Protein AF-A0A5U3NMP3-F1 (afdb_monomer_lite)

Sequence (107 aa):
MTKKSEKENDRIQISAFWLSERQSPYAYNFLKKNALTHRGEQISLIRSAITTGLVLNNLFPELSSFINGLNERLTAADLNRFFNDEFNKDKLNNENLKEQISFMLDS

Secondary struc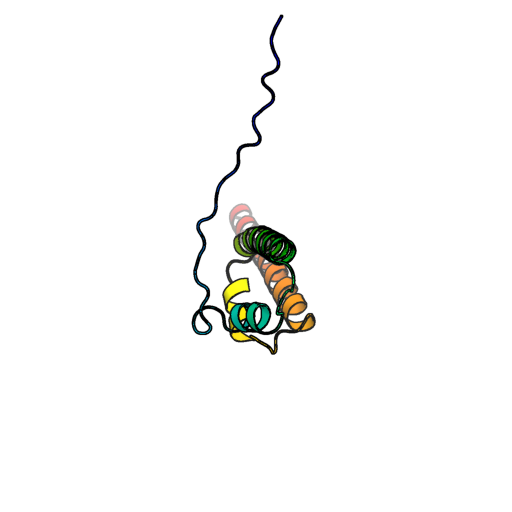ture (DSSP, 8-state):
-----------PPPPPPP--TTT-HHHHHHHHHS--S-HHHHHHHHHHHHHHHHHHHHH-TTHHHHHHHHGGG--HHHHHHHHHHHHHHHHHHHHHHHHHHHHHH--

Foldseek 3Di:
DDPDPPPPPDDDDDPDDDDDCVNAVQVVCVCVVCVVVDPVVVVVVVVVCVVVVVVCCVVPVCVRVQCRVCRPNDDPVSVVVVVVVSVVVVVVVVVVVVVVVVVVVVD

Structure (mmCIF, N/CA/C/O backbone):
data_AF-A0A5U3NMP3-F1
#
_entry.id   AF-A0A5U3NMP3-F1
#
loop_
_atom_site.group_PDB
_atom_site.id
_atom_site.type_symbol
_atom_site.label_atom_id
_atom_site.label_alt_id
_atom_site.label_comp_id
_atom_site.label_asym_id
_atom_site.label_entity_id
_atom_site.label_seq_id
_atom_site.pdbx_PDB_ins_code
_atom_site.Cartn_x
_atom_site.Cartn_y
_atom_site.Cartn_z
_atom_site.occupancy
_atom_site.B_iso_or_equiv
_atom_site.auth_seq_id
_atom_site.auth_comp_id
_atom_site.auth_asym_id
_atom_site.auth_atom_id
_atom_site.pdbx_PDB_model_num
ATOM 1 N N . MET A 1 1 ? -8.903 39.976 27.230 1.00 39.66 1 MET A N 1
ATOM 2 C CA . MET A 1 1 ? -7.917 39.530 26.221 1.00 39.66 1 MET A CA 1
ATOM 3 C C . MET A 1 1 ? -7.858 38.012 26.238 1.00 39.66 1 MET A C 1
ATOM 5 O O . MET A 1 1 ? -7.205 37.434 27.096 1.00 39.66 1 MET A O 1
ATOM 9 N N . THR A 1 2 ? -8.600 37.354 25.354 1.00 44.12 2 THR A N 1
ATOM 10 C CA . THR A 1 2 ? -8.549 35.900 25.171 1.00 44.12 2 THR A CA 1
ATOM 11 C C . THR A 1 2 ? -7.299 35.562 24.363 1.00 44.12 2 THR A C 1
ATOM 13 O O . THR A 1 2 ? -7.220 35.864 23.174 1.00 44.12 2 THR A O 1
ATOM 16 N N . LYS A 1 3 ? -6.288 34.979 25.017 1.00 51.06 3 LYS A N 1
ATOM 17 C CA . LYS A 1 3 ? -5.150 34.365 24.325 1.00 51.06 3 LYS A CA 1
ATOM 18 C C . LYS A 1 3 ? -5.704 33.240 23.444 1.00 51.06 3 LYS A C 1
ATOM 20 O O . LYS A 1 3 ? -6.223 32.262 23.972 1.00 51.06 3 LYS A O 1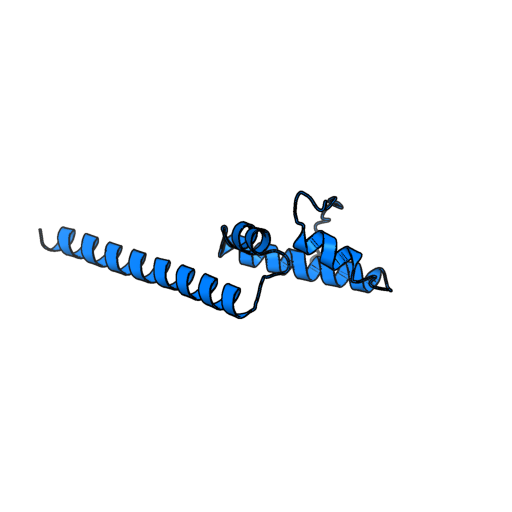
ATOM 25 N N . LYS A 1 4 ? -5.617 33.391 22.117 1.00 51.34 4 LYS A N 1
ATOM 26 C CA . LYS A 1 4 ? -5.697 32.263 21.179 1.00 51.34 4 LYS A CA 1
ATOM 27 C C . LYS A 1 4 ? -4.631 31.266 21.633 1.00 51.34 4 LYS A C 1
ATOM 29 O O . LYS A 1 4 ? -3.449 31.584 21.546 1.00 51.34 4 LYS A O 1
ATOM 34 N N . SER A 1 5 ? -5.027 30.112 22.163 1.00 57.28 5 SER A N 1
ATOM 35 C CA . SER A 1 5 ? -4.109 28.984 22.226 1.00 57.28 5 SER A CA 1
ATOM 36 C C . SER A 1 5 ? -3.826 28.601 20.779 1.00 57.28 5 SER A C 1
ATOM 38 O O . SER A 1 5 ? -4.721 28.183 20.041 1.00 57.28 5 SER A O 1
ATOM 40 N N . GLU A 1 6 ? -2.599 28.840 20.327 1.00 59.75 6 GLU A N 1
ATOM 41 C CA . GLU A 1 6 ? -2.092 28.136 19.160 1.00 59.75 6 GLU A CA 1
ATOM 42 C C . GLU A 1 6 ? -2.272 26.654 19.481 1.00 59.75 6 GLU A C 1
ATOM 44 O O . GLU A 1 6 ? -1.728 26.168 20.472 1.00 59.75 6 GLU A O 1
ATOM 49 N N . LYS A 1 7 ? -3.147 25.966 18.738 1.00 63.22 7 LYS A N 1
ATOM 50 C CA . LYS A 1 7 ? -3.260 24.514 18.844 1.00 63.22 7 LYS A CA 1
ATOM 51 C C . LYS A 1 7 ? -1.856 23.984 18.584 1.00 63.22 7 LYS A C 1
ATOM 53 O O . LYS A 1 7 ? -1.370 24.112 17.460 1.00 63.22 7 LYS A O 1
ATOM 58 N N . GLU A 1 8 ? -1.199 23.469 19.622 1.00 65.69 8 GLU A N 1
ATOM 59 C CA . GLU A 1 8 ? 0.041 22.722 19.463 1.00 65.69 8 GLU A CA 1
ATOM 60 C C . GLU A 1 8 ? -0.162 21.730 18.320 1.00 65.69 8 GLU A C 1
ATOM 62 O O . GLU A 1 8 ? -1.234 21.133 18.185 1.00 65.69 8 GLU A O 1
ATOM 67 N N . ASN A 1 9 ? 0.842 21.614 17.452 1.00 72.19 9 ASN A N 1
ATOM 68 C CA . ASN A 1 9 ? 0.844 20.590 16.419 1.00 72.19 9 ASN A CA 1
ATOM 69 C C . ASN A 1 9 ? 0.868 19.234 17.129 1.00 72.19 9 ASN A C 1
ATOM 71 O O . ASN A 1 9 ? 1.946 18.731 17.451 1.00 72.19 9 ASN A O 1
ATOM 75 N N . ASP A 1 10 ? -0.315 18.688 17.393 1.00 86.44 10 ASP A N 1
ATOM 76 C CA . ASP A 1 10 ? -0.485 17.365 17.965 1.00 86.44 10 ASP A CA 1
ATOM 77 C C . ASP A 1 10 ? 0.114 16.348 16.992 1.00 86.44 10 ASP A C 1
ATOM 79 O O . ASP A 1 10 ? -0.163 16.353 15.787 1.00 86.44 10 ASP A O 1
ATOM 83 N N . ARG A 1 11 ? 1.041 15.540 17.498 1.00 81.69 11 ARG A N 1
ATOM 84 C CA . ARG A 1 11 ? 1.849 14.622 16.698 1.00 81.69 11 ARG A CA 1
ATOM 85 C C . ARG A 1 11 ? 1.775 13.248 17.324 1.00 81.69 11 ARG A C 1
ATOM 87 O O . ARG A 1 11 ? 2.215 13.043 18.449 1.00 81.69 11 ARG A O 1
ATOM 94 N N . ILE A 1 12 ? 1.324 12.286 16.529 1.00 82.75 12 ILE A N 1
ATOM 95 C CA . ILE A 1 12 ? 1.375 10.873 16.886 1.00 82.75 12 ILE A CA 1
ATOM 96 C C . ILE A 1 12 ? 2.706 10.304 16.392 1.00 82.75 12 ILE A C 1
ATOM 98 O O . ILE A 1 12 ? 3.027 10.373 15.203 1.00 82.75 12 ILE A O 1
ATOM 102 N N . GLN A 1 13 ? 3.490 9.735 17.307 1.00 82.31 13 GLN A N 1
ATOM 103 C CA . GLN A 1 13 ? 4.677 8.966 16.953 1.00 82.31 13 GLN A CA 1
ATOM 104 C C . GLN A 1 13 ? 4.264 7.540 16.585 1.00 82.31 13 GLN A C 1
ATOM 106 O O . GLN A 1 13 ? 3.682 6.823 17.393 1.00 82.31 13 GLN A O 1
ATOM 111 N N . ILE A 1 14 ? 4.609 7.112 15.374 1.00 76.75 14 ILE A N 1
ATOM 112 C CA . ILE A 1 14 ? 4.490 5.711 14.968 1.00 76.75 14 ILE A CA 1
ATOM 113 C C . ILE A 1 14 ? 5.817 5.030 15.312 1.00 76.75 14 ILE A C 1
ATOM 115 O O . ILE A 1 14 ? 6.869 5.423 14.801 1.00 76.75 14 ILE A O 1
ATOM 119 N N . SER A 1 15 ? 5.778 4.046 16.211 1.00 63.66 15 SER A N 1
ATOM 120 C CA . SER A 1 15 ? 6.946 3.237 16.574 1.00 63.66 15 SER A CA 1
ATOM 121 C C . SER A 1 15 ? 7.537 2.561 15.337 1.00 63.66 15 SER A C 1
ATOM 123 O O . SER A 1 15 ? 6.802 2.105 14.461 1.00 63.66 15 SER A O 1
ATOM 125 N N . ALA A 1 16 ? 8.868 2.483 15.263 1.00 65.81 16 ALA A N 1
ATOM 126 C CA . ALA A 1 16 ? 9.547 1.811 14.163 1.00 65.81 16 ALA A CA 1
ATOM 127 C C . ALA A 1 16 ? 9.098 0.342 14.099 1.00 65.81 16 ALA A C 1
ATOM 129 O O . ALA A 1 16 ? 9.314 -0.415 15.045 1.00 65.81 16 ALA A O 1
ATOM 130 N N . PHE A 1 17 ? 8.459 -0.050 12.998 1.00 70.94 17 PHE A N 1
ATOM 131 C CA . PHE A 1 17 ? 8.142 -1.446 12.725 1.00 70.94 17 PHE A CA 1
ATOM 132 C C . PHE A 1 17 ? 9.246 -2.067 11.871 1.00 70.94 17 PHE A C 1
ATOM 134 O O . PHE A 1 17 ? 9.845 -1.413 11.016 1.00 70.94 17 PHE A O 1
ATOM 141 N N . TRP A 1 18 ? 9.515 -3.347 12.113 1.00 76.12 18 TRP A N 1
ATOM 142 C CA . TRP A 1 18 ? 10.401 -4.135 11.269 1.00 76.12 18 TRP A CA 1
ATOM 143 C C . TRP A 1 18 ? 9.625 -4.622 10.056 1.00 76.12 18 TRP A C 1
ATOM 145 O O . TRP A 1 18 ? 8.517 -5.139 10.193 1.00 76.12 18 TRP A O 1
ATOM 155 N N . LEU A 1 19 ? 10.219 -4.477 8.877 1.00 79.12 19 LEU A N 1
ATOM 156 C CA . LEU A 1 19 ? 9.671 -5.018 7.646 1.00 79.12 19 LEU A CA 1
ATOM 157 C C . LEU A 1 19 ? 10.578 -6.149 7.169 1.00 79.12 19 LEU A C 1
ATOM 159 O O . LEU A 1 19 ? 11.766 -5.943 6.918 1.00 79.12 19 LEU A O 1
ATOM 163 N N . SER A 1 20 ? 10.022 -7.354 7.091 1.00 84.81 20 SER A N 1
ATOM 164 C CA . SER A 1 20 ? 10.735 -8.533 6.604 1.00 84.81 20 SER A CA 1
ATOM 165 C C . SER A 1 20 ? 10.295 -8.896 5.190 1.00 84.81 20 SER A C 1
ATOM 167 O O . SER A 1 20 ? 9.145 -8.675 4.807 1.00 84.81 20 SER A O 1
ATOM 169 N N . GLU A 1 21 ? 11.197 -9.526 4.438 1.00 84.62 21 GLU A N 1
ATOM 170 C CA . GLU A 1 21 ? 10.907 -10.052 3.100 1.00 84.62 21 GLU A CA 1
ATOM 171 C C . GLU A 1 21 ? 9.720 -11.023 3.104 1.00 84.62 21 GLU A C 1
ATOM 173 O O . GLU A 1 21 ? 8.915 -11.010 2.184 1.00 84.62 21 GLU A 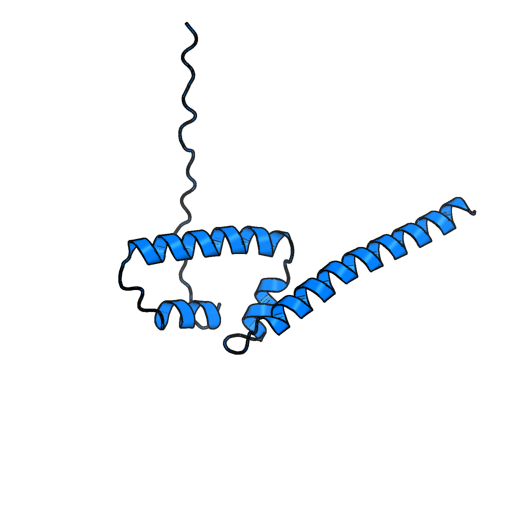O 1
ATOM 178 N N . ARG A 1 22 ? 9.551 -11.819 4.170 1.00 84.94 22 ARG A N 1
ATOM 179 C CA . ARG A 1 22 ? 8.417 -12.749 4.303 1.00 84.94 22 ARG A CA 1
ATOM 180 C C . ARG A 1 22 ? 7.066 -12.046 4.446 1.00 84.94 22 ARG A C 1
ATOM 182 O O . ARG A 1 22 ? 6.063 -12.603 4.022 1.00 84.94 22 ARG A O 1
ATOM 189 N N . GLN A 1 23 ? 7.029 -10.872 5.078 1.00 82.00 23 GLN A N 1
ATOM 190 C CA . GLN A 1 23 ? 5.787 -10.131 5.329 1.00 82.00 23 GLN A CA 1
ATOM 191 C C . GLN A 1 23 ? 5.401 -9.231 4.158 1.00 82.00 23 GLN A C 1
ATOM 193 O O . GLN A 1 23 ? 4.225 -9.119 3.834 1.00 82.00 23 GLN A O 1
ATOM 198 N N . SER A 1 24 ? 6.380 -8.569 3.540 1.00 80.75 24 SER A N 1
ATOM 199 C CA . SER A 1 24 ? 6.148 -7.751 2.353 1.00 80.75 24 SER A CA 1
ATOM 200 C C . SER A 1 24 ? 7.382 -7.790 1.453 1.00 80.75 24 SER A C 1
ATOM 202 O O . SER A 1 24 ? 8.276 -6.945 1.588 1.00 80.75 24 SER A O 1
ATOM 204 N N . PRO A 1 25 ? 7.449 -8.768 0.530 1.00 83.19 25 PRO A N 1
ATOM 205 C CA . PRO A 1 25 ? 8.582 -8.918 -0.378 1.00 83.19 25 PRO A CA 1
ATOM 206 C C . PRO A 1 25 ? 8.826 -7.646 -1.200 1.00 83.19 25 PRO A C 1
ATOM 208 O O . PRO A 1 25 ? 9.964 -7.195 -1.324 1.00 83.19 25 PRO A O 1
ATOM 211 N N . TYR A 1 26 ? 7.745 -7.019 -1.678 1.00 82.81 26 TYR A N 1
ATOM 212 C CA . TYR A 1 26 ? 7.809 -5.801 -2.483 1.00 82.81 26 TYR A CA 1
ATOM 213 C C . TYR A 1 26 ? 8.447 -4.646 -1.708 1.00 82.81 26 TYR A C 1
ATOM 215 O O . TYR A 1 26 ? 9.450 -4.081 -2.144 1.00 82.81 26 TYR A O 1
ATOM 223 N N . ALA A 1 27 ? 7.900 -4.309 -0.535 1.00 83.50 27 ALA A N 1
ATOM 224 C CA . ALA A 1 27 ? 8.394 -3.188 0.258 1.00 83.50 27 ALA A CA 1
ATOM 225 C C . ALA A 1 27 ? 9.823 -3.438 0.763 1.00 83.50 27 ALA A C 1
ATOM 227 O O . ALA A 1 27 ? 10.638 -2.514 0.776 1.00 83.50 27 ALA A O 1
ATOM 228 N N . TYR A 1 28 ? 10.152 -4.687 1.118 1.00 85.31 28 TYR A N 1
ATOM 229 C CA . TYR A 1 28 ? 11.495 -5.066 1.551 1.00 85.31 28 TYR A CA 1
ATOM 230 C C . TYR A 1 28 ? 12.507 -4.843 0.427 1.00 85.31 28 TYR A C 1
ATOM 232 O O . TYR A 1 28 ? 13.504 -4.143 0.615 1.00 85.31 28 TYR A O 1
ATOM 240 N N . ASN A 1 29 ? 12.225 -5.378 -0.764 1.00 82.56 29 ASN A N 1
ATOM 241 C CA . ASN A 1 29 ? 13.106 -5.243 -1.918 1.00 82.56 29 ASN A CA 1
ATOM 242 C C . ASN A 1 29 ? 13.210 -3.794 -2.384 1.00 82.56 29 ASN A C 1
ATOM 244 O O . ASN A 1 29 ? 14.307 -3.347 -2.710 1.00 82.56 29 ASN A O 1
ATOM 248 N N . PHE A 1 30 ? 12.111 -3.040 -2.368 1.00 82.75 30 PHE A N 1
ATOM 249 C CA . PHE A 1 30 ? 12.120 -1.624 -2.708 1.00 82.75 30 PHE A CA 1
ATOM 250 C C . PHE A 1 30 ? 13.043 -0.828 -1.776 1.00 82.75 30 PHE A C 1
ATOM 252 O O . PHE A 1 30 ? 13.911 -0.104 -2.258 1.00 82.75 30 PHE A O 1
ATOM 259 N N . LEU A 1 31 ? 12.908 -0.985 -0.456 1.00 81.19 31 LEU A N 1
ATOM 260 C CA . LEU A 1 31 ? 13.732 -0.258 0.519 1.00 81.19 31 LEU A CA 1
ATOM 261 C C . LEU A 1 31 ? 15.194 -0.725 0.531 1.00 81.19 31 LEU A C 1
ATOM 263 O O . LEU A 1 31 ? 16.084 0.064 0.825 1.00 81.19 31 LEU A O 1
ATOM 267 N N . LYS A 1 32 ? 15.455 -1.996 0.205 1.00 80.38 32 LYS A N 1
ATOM 268 C CA . LYS A 1 32 ? 16.813 -2.551 0.140 1.00 80.38 32 LYS A CA 1
ATOM 269 C C . LYS A 1 32 ? 17.554 -2.167 -1.146 1.00 80.38 32 LYS A C 1
ATOM 271 O O . LYS A 1 32 ? 18.750 -1.902 -1.088 1.00 80.38 32 LYS A O 1
ATOM 276 N N . LYS A 1 33 ? 16.868 -2.157 -2.300 1.00 76.88 33 LYS A N 1
ATOM 277 C CA . LYS A 1 33 ? 17.442 -1.802 -3.617 1.00 76.88 33 LYS A CA 1
ATOM 278 C C . LYS A 1 33 ? 17.631 -0.296 -3.756 1.00 76.88 33 LYS A C 1
ATOM 280 O O . LYS A 1 33 ? 18.658 0.150 -4.260 1.00 76.88 33 LYS A O 1
ATOM 285 N N . ASN A 1 34 ? 16.663 0.485 -3.282 1.00 67.69 34 ASN A N 1
ATOM 286 C CA . ASN A 1 34 ? 16.822 1.924 -3.177 1.00 67.69 34 ASN A CA 1
ATOM 287 C C . ASN A 1 34 ? 17.643 2.200 -1.920 1.00 67.69 34 ASN A C 1
ATOM 289 O O . ASN A 1 34 ? 17.088 2.465 -0.856 1.00 67.69 34 ASN A O 1
ATOM 293 N N . ALA A 1 35 ? 18.970 2.121 -2.042 1.00 60.09 35 ALA A N 1
ATOM 294 C CA . ALA A 1 35 ? 19.897 2.675 -1.064 1.00 60.09 35 ALA A CA 1
ATOM 295 C C . ALA A 1 3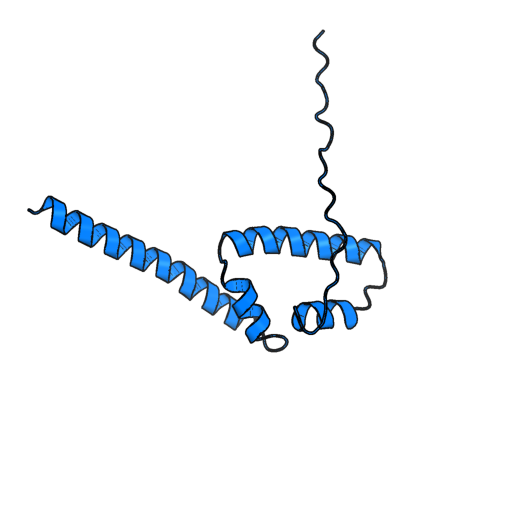5 ? 19.721 4.202 -1.054 1.00 60.09 35 ALA A C 1
ATOM 297 O O . ALA A 1 35 ? 20.535 4.945 -1.590 1.00 60.09 35 ALA A O 1
ATOM 298 N N . LEU A 1 36 ? 18.588 4.661 -0.525 1.00 63.00 36 LEU A N 1
ATOM 299 C CA . LEU A 1 36 ? 18.212 6.059 -0.423 1.00 63.00 36 LEU A CA 1
ATOM 300 C C . LEU A 1 36 ? 19.302 6.720 0.417 1.00 63.00 36 LEU A C 1
ATOM 302 O O . LEU A 1 36 ? 19.432 6.449 1.611 1.00 63.00 36 LEU A O 1
ATOM 306 N N . THR A 1 37 ? 20.143 7.510 -0.235 1.00 61.34 37 THR A N 1
ATOM 307 C CA . THR A 1 37 ? 21.437 7.970 0.284 1.00 61.34 37 THR A CA 1
ATOM 308 C C . THR A 1 37 ? 21.302 8.910 1.480 1.00 61.34 37 THR A C 1
ATOM 310 O O . THR A 1 37 ? 22.253 9.075 2.244 1.00 61.34 37 THR A O 1
ATOM 313 N N . HIS A 1 38 ? 20.113 9.482 1.703 1.00 73.56 38 HIS A N 1
ATOM 314 C CA . HIS A 1 38 ? 19.843 10.401 2.802 1.00 73.56 38 HIS A CA 1
ATOM 315 C C . HIS A 1 38 ? 18.699 9.918 3.705 1.00 73.56 38 HIS A C 1
ATOM 317 O O . HIS A 1 38 ? 17.549 9.766 3.292 1.00 73.56 38 HIS A O 1
ATOM 323 N N . ARG A 1 39 ? 19.002 9.753 5.001 1.00 73.56 39 ARG A N 1
ATOM 324 C CA . ARG A 1 39 ? 18.048 9.325 6.045 1.00 73.56 39 ARG A CA 1
ATOM 325 C C . ARG A 1 39 ? 16.778 10.188 6.100 1.00 73.56 39 ARG A C 1
ATOM 327 O O . ARG A 1 39 ? 15.704 9.674 6.398 1.00 73.56 39 ARG A O 1
ATOM 334 N N . GLY A 1 40 ? 16.884 11.490 5.823 1.00 78.00 40 GLY A N 1
ATOM 335 C CA . GLY A 1 40 ? 15.733 12.402 5.805 1.00 78.00 40 GLY A CA 1
ATOM 336 C C . GLY A 1 40 ? 14.738 12.095 4.682 1.00 78.00 40 GLY A C 1
ATOM 337 O O . GLY A 1 40 ? 13.530 12.087 4.914 1.00 78.00 40 GLY A O 1
ATOM 338 N N . GLU A 1 41 ? 15.239 11.771 3.490 1.00 79.88 41 GLU A N 1
ATOM 339 C CA . GLU A 1 41 ? 14.417 11.409 2.329 1.00 79.88 41 GLU A CA 1
ATOM 340 C C . GLU A 1 41 ? 13.717 10.069 2.549 1.00 79.88 41 GLU A C 1
ATOM 342 O O . GLU A 1 41 ? 12.522 9.954 2.283 1.00 79.88 41 GLU A O 1
ATOM 347 N N . GLN A 1 42 ? 14.416 9.095 3.146 1.00 77.31 42 GLN A N 1
ATOM 348 C CA . GLN A 1 42 ? 13.819 7.823 3.566 1.00 77.31 42 GLN A CA 1
ATOM 349 C C . GLN A 1 42 ? 12.628 8.030 4.502 1.00 77.31 42 GLN A C 1
ATOM 351 O O . GLN A 1 42 ? 11.559 7.463 4.289 1.00 77.31 42 GLN A O 1
ATOM 356 N N . ILE A 1 43 ? 12.796 8.865 5.532 1.00 80.81 43 ILE A N 1
ATOM 357 C CA . ILE A 1 43 ? 11.731 9.152 6.500 1.00 80.81 43 ILE A CA 1
ATOM 358 C C . ILE A 1 43 ? 10.545 9.838 5.815 1.00 80.81 43 ILE A C 1
ATOM 360 O O . ILE A 1 43 ? 9.396 9.508 6.113 1.00 80.81 43 ILE A O 1
ATOM 364 N N . SER A 1 44 ? 10.806 10.779 4.905 1.00 84.19 44 SER A N 1
ATOM 365 C CA . SER A 1 44 ? 9.756 11.466 4.148 1.00 84.19 44 SER A CA 1
ATOM 366 C C . SER A 1 44 ? 8.969 10.493 3.263 1.00 84.19 44 SER A C 1
ATOM 368 O O . SER A 1 44 ? 7.737 10.473 3.305 1.00 84.19 44 SER A O 1
ATOM 370 N N . LEU A 1 45 ? 9.675 9.622 2.535 1.00 84.31 45 LEU A N 1
ATOM 371 C CA . LEU A 1 45 ? 9.080 8.611 1.665 1.00 84.31 45 LEU A CA 1
ATOM 372 C C . LEU A 1 45 ? 8.230 7.610 2.451 1.00 84.31 45 LEU A C 1
ATOM 374 O O . LEU A 1 45 ? 7.078 7.377 2.098 1.00 84.31 45 LEU A O 1
ATOM 378 N N . ILE A 1 46 ? 8.768 7.061 3.545 1.00 84.75 46 ILE A N 1
ATOM 379 C CA . ILE A 1 46 ? 8.044 6.118 4.407 1.00 84.75 46 ILE A CA 1
ATOM 380 C C . ILE A 1 46 ? 6.796 6.784 4.988 1.00 84.75 46 ILE A C 1
ATOM 382 O O . ILE A 1 46 ? 5.725 6.182 4.979 1.00 84.75 46 ILE A O 1
ATOM 386 N N . ARG A 1 47 ? 6.895 8.039 5.446 1.00 85.44 47 ARG A N 1
ATOM 387 C CA . ARG A 1 47 ? 5.735 8.784 5.953 1.00 85.44 47 ARG A CA 1
ATOM 388 C C . ARG A 1 47 ? 4.655 8.919 4.884 1.00 85.44 47 ARG A C 1
ATOM 390 O O . ARG A 1 47 ? 3.507 8.600 5.167 1.00 85.44 47 ARG A O 1
ATOM 397 N N . SER A 1 48 ? 5.025 9.351 3.677 1.00 88.06 48 SER A N 1
ATOM 398 C CA . SER A 1 48 ? 4.094 9.507 2.554 1.00 88.06 48 SER A CA 1
ATOM 399 C C . SER A 1 48 ? 3.442 8.176 2.155 1.00 88.06 48 SER A C 1
ATOM 401 O O . SER A 1 48 ? 2.228 8.117 1.940 1.00 88.06 48 SER A O 1
ATOM 403 N N . ALA A 1 49 ? 4.223 7.093 2.127 1.00 88.31 49 ALA A N 1
ATOM 404 C CA . ALA A 1 49 ? 3.731 5.754 1.830 1.00 88.31 49 ALA A CA 1
ATOM 405 C C . ALA A 1 49 ? 2.753 5.249 2.902 1.00 88.31 49 ALA A C 1
ATOM 407 O O . ALA A 1 49 ? 1.693 4.742 2.552 1.00 88.31 49 ALA A O 1
ATOM 408 N N . ILE A 1 50 ? 3.054 5.438 4.193 1.00 88.44 50 ILE A N 1
ATOM 409 C CA . ILE A 1 50 ? 2.156 5.055 5.296 1.00 88.44 50 ILE A CA 1
ATOM 410 C C . ILE A 1 50 ? 0.856 5.856 5.236 1.00 88.44 50 ILE A C 1
ATOM 412 O O . ILE A 1 50 ? -0.217 5.266 5.310 1.00 88.44 50 ILE A O 1
ATOM 416 N N . THR A 1 51 ? 0.919 7.183 5.074 1.00 89.69 51 THR A N 1
ATOM 417 C CA . THR A 1 51 ? -0.296 8.013 5.033 1.00 89.69 51 THR A CA 1
ATOM 418 C C . THR A 1 51 ? -1.191 7.640 3.858 1.00 89.69 51 THR A C 1
ATOM 420 O O . THR A 1 51 ? -2.399 7.502 4.027 1.00 89.69 51 THR A O 1
ATOM 423 N N . THR A 1 52 ? -0.600 7.416 2.683 1.00 91.56 52 THR A N 1
ATOM 424 C CA . THR A 1 52 ? -1.345 7.000 1.488 1.00 91.56 52 THR A CA 1
ATOM 425 C C . THR A 1 52 ? -1.900 5.588 1.658 1.00 91.56 52 THR A C 1
ATOM 427 O O . THR A 1 52 ? -3.074 5.349 1.390 1.00 91.56 52 THR A O 1
ATOM 430 N N . GLY A 1 53 ? -1.079 4.664 2.162 1.00 90.50 53 GLY A N 1
ATOM 431 C CA . GLY A 1 53 ? -1.462 3.280 2.414 1.00 90.50 53 GLY A CA 1
ATOM 432 C C . GLY A 1 53 ? -2.602 3.153 3.421 1.00 90.50 53 GLY A C 1
ATOM 433 O O . GLY A 1 53 ? -3.493 2.347 3.202 1.00 90.50 53 GLY A O 1
ATOM 434 N N . LEU A 1 54 ? -2.637 3.978 4.473 1.00 89.94 54 LEU A N 1
ATOM 435 C CA . LEU A 1 54 ? -3.742 3.998 5.439 1.00 89.94 54 LEU A CA 1
ATOM 436 C C . LEU A 1 54 ? -5.064 4.430 4.796 1.00 89.94 54 LEU A C 1
ATOM 438 O O . LEU A 1 54 ? -6.085 3.780 5.012 1.00 89.94 54 LEU A O 1
ATOM 442 N N . VAL A 1 55 ? -5.044 5.492 3.982 1.00 92.06 55 VAL A N 1
ATOM 443 C CA . VAL A 1 55 ? -6.238 5.949 3.253 1.00 92.06 55 VAL A CA 1
ATOM 444 C C . VAL A 1 55 ? -6.712 4.866 2.287 1.00 92.06 55 VAL A C 1
ATOM 446 O O . VAL A 1 55 ? -7.886 4.506 2.297 1.00 92.06 55 VAL A O 1
ATOM 449 N N . LEU A 1 56 ? -5.799 4.305 1.491 1.00 92.06 56 LEU A N 1
ATOM 450 C CA . LEU A 1 56 ? -6.138 3.269 0.519 1.00 92.06 56 LEU A CA 1
ATOM 451 C C . LEU A 1 56 ? -6.613 1.976 1.181 1.00 92.06 56 LEU A C 1
ATOM 453 O O . LEU A 1 56 ? -7.560 1.388 0.688 1.00 92.06 56 LEU A O 1
ATOM 457 N N . ASN A 1 57 ? -6.021 1.554 2.297 1.00 89.81 57 ASN A N 1
ATOM 458 C CA . ASN A 1 57 ? -6.446 0.354 3.018 1.00 89.81 57 ASN A CA 1
ATOM 459 C C . ASN A 1 57 ? -7.838 0.519 3.642 1.00 89.81 57 ASN A C 1
ATOM 461 O O . ASN A 1 57 ? -8.591 -0.443 3.720 1.00 89.81 57 ASN A O 1
ATOM 465 N N . ASN A 1 58 ? -8.190 1.731 4.082 1.00 90.62 58 ASN A N 1
ATOM 466 C CA . ASN A 1 58 ? -9.541 2.024 4.557 1.00 90.62 58 ASN A CA 1
ATOM 467 C C . ASN A 1 58 ? -10.578 1.963 3.422 1.00 90.62 58 ASN A C 1
ATOM 469 O O . ASN A 1 58 ? -11.702 1.535 3.651 1.00 90.62 58 ASN A O 1
ATOM 473 N N . LEU A 1 59 ? -10.209 2.406 2.217 1.00 89.25 59 LEU A N 1
ATOM 474 C CA . LEU A 1 59 ? -11.095 2.382 1.049 1.00 89.25 59 LEU A CA 1
ATOM 475 C C . LEU A 1 59 ? -11.159 0.998 0.383 1.00 89.25 59 LEU A C 1
ATOM 477 O O . LEU A 1 59 ? -12.215 0.594 -0.083 1.00 89.25 59 LEU A O 1
ATOM 481 N N . PHE A 1 60 ? -10.040 0.274 0.355 1.00 93.06 60 PHE A N 1
ATOM 482 C CA . PHE A 1 60 ? -9.862 -1.003 -0.334 1.00 93.06 60 PHE A CA 1
ATOM 483 C C . PHE A 1 60 ? -9.049 -1.976 0.541 1.00 93.06 60 PHE A C 1
ATOM 485 O O . PHE A 1 60 ? -7.837 -2.122 0.346 1.00 93.06 60 PHE A O 1
ATOM 492 N N . PRO A 1 61 ? -9.686 -2.666 1.504 1.00 90.81 61 PRO A N 1
ATOM 493 C CA . PRO A 1 61 ? -8.987 -3.558 2.436 1.00 90.81 61 PRO A CA 1
ATOM 494 C C . PRO A 1 61 ? -8.184 -4.680 1.755 1.00 90.81 61 PRO A C 1
ATOM 496 O O . PRO A 1 61 ? -7.123 -5.072 2.238 1.00 90.81 61 PRO A O 1
ATOM 499 N N . GLU A 1 62 ? -8.637 -5.152 0.591 1.00 91.56 62 GLU A N 1
ATOM 500 C CA . GLU A 1 62 ? -7.990 -6.239 -0.160 1.00 91.56 62 GLU A CA 1
ATOM 501 C C . GLU A 1 62 ? -6.781 -5.790 -0.999 1.00 91.56 62 GLU A C 1
ATOM 503 O O . GLU A 1 62 ? -6.029 -6.624 -1.515 1.00 91.56 62 GLU A O 1
ATOM 508 N N . LEU A 1 63 ? -6.542 -4.477 -1.121 1.00 91.75 63 LEU A N 1
ATOM 509 C CA . LEU A 1 63 ? -5.476 -3.934 -1.967 1.00 91.75 63 LEU A CA 1
ATOM 510 C C . LEU A 1 63 ? -4.085 -4.406 -1.519 1.00 91.75 63 LEU A C 1
ATOM 512 O O . LEU A 1 63 ? -3.227 -4.695 -2.351 1.00 91.75 63 LEU A O 1
ATOM 516 N N . SER A 1 64 ? -3.857 -4.509 -0.207 1.00 88.19 64 SER A N 1
ATOM 517 C CA . SER A 1 64 ? -2.573 -4.967 0.339 1.00 88.19 64 SER A CA 1
ATOM 518 C C . SER A 1 64 ? -2.272 -6.414 -0.067 1.00 88.19 64 SER A C 1
ATOM 520 O O . SER A 1 64 ? -1.176 -6.719 -0.546 1.00 88.19 64 SER A O 1
ATOM 522 N N . SER A 1 65 ? -3.261 -7.302 0.061 1.00 88.19 65 SER A N 1
ATOM 523 C CA . SER A 1 65 ? -3.156 -8.704 -0.357 1.00 88.19 65 SER A CA 1
ATOM 524 C C . SER A 1 65 ? -2.918 -8.815 -1.863 1.00 88.19 65 SER A C 1
ATOM 526 O O . SER A 1 65 ? -2.034 -9.557 -2.291 1.00 88.19 65 SER A O 1
ATOM 528 N N . PHE A 1 66 ? -3.645 -8.026 -2.661 1.00 90.94 66 PHE A N 1
ATOM 529 C CA . PHE A 1 66 ? -3.485 -7.969 -4.113 1.00 90.94 66 PHE A CA 1
ATOM 530 C C . PHE A 1 66 ? -2.063 -7.555 -4.529 1.00 90.94 66 PHE A C 1
ATOM 532 O O . PHE A 1 66 ? -1.407 -8.264 -5.295 1.00 90.94 66 PHE A O 1
ATOM 539 N N . ILE A 1 67 ? -1.551 -6.451 -3.971 1.00 89.31 67 ILE A N 1
ATOM 540 C CA . ILE A 1 67 ? -0.193 -5.953 -4.237 1.00 89.31 67 ILE A CA 1
ATOM 541 C C . ILE A 1 67 ? 0.855 -7.003 -3.860 1.00 89.31 67 ILE A C 1
ATOM 543 O O . ILE A 1 67 ? 1.750 -7.301 -4.653 1.00 89.31 67 ILE A O 1
ATOM 547 N N . ASN A 1 68 ? 0.743 -7.595 -2.668 1.00 84.94 68 ASN A N 1
ATOM 548 C CA . ASN A 1 68 ? 1.705 -8.593 -2.203 1.00 84.94 68 ASN A CA 1
ATOM 549 C C . ASN A 1 68 ? 1.653 -9.890 -3.030 1.00 84.94 68 ASN A C 1
ATOM 551 O O . ASN A 1 68 ? 2.691 -10.526 -3.207 1.00 84.94 68 ASN A O 1
ATOM 555 N N . GLY A 1 69 ? 0.488 -10.259 -3.573 1.00 87.06 69 GLY A N 1
ATOM 556 C CA . GLY A 1 69 ? 0.337 -11.413 -4.464 1.00 87.06 69 GLY A CA 1
ATOM 557 C C . GLY A 1 69 ? 1.065 -11.253 -5.803 1.00 87.06 69 GLY A C 1
ATOM 558 O O . GLY A 1 69 ? 1.596 -12.230 -6.332 1.00 87.06 69 GLY A O 1
ATOM 559 N N . LEU A 1 70 ? 1.139 -10.027 -6.335 1.00 87.69 70 LEU A N 1
ATOM 560 C CA . LEU A 1 70 ? 1.853 -9.725 -7.584 1.00 87.69 70 LEU A CA 1
ATOM 561 C C . LEU A 1 70 ? 3.336 -9.385 -7.361 1.00 87.69 70 LEU A C 1
ATOM 563 O O . LEU A 1 70 ? 4.170 -9.665 -8.227 1.00 87.69 70 LEU A O 1
ATOM 567 N N . ASN A 1 71 ? 3.685 -8.835 -6.193 1.00 84.88 71 ASN A N 1
ATOM 568 C CA . ASN A 1 71 ? 5.051 -8.484 -5.800 1.00 84.88 71 ASN A CA 1
ATOM 569 C C . ASN A 1 71 ? 5.764 -7.637 -6.882 1.00 84.88 71 ASN A C 1
ATOM 571 O O . ASN A 1 71 ? 5.220 -6.637 -7.342 1.00 84.88 71 ASN A O 1
ATOM 575 N N . GLU A 1 72 ? 6.966 -8.021 -7.330 1.00 80.94 72 GLU A N 1
ATOM 576 C CA . GLU A 1 72 ? 7.747 -7.276 -8.328 1.00 80.94 72 GLU A CA 1
ATOM 577 C C . GLU A 1 72 ? 7.118 -7.283 -9.734 1.00 80.94 72 GLU A C 1
ATOM 579 O O . GLU A 1 72 ? 7.598 -6.577 -10.616 1.00 80.94 72 GLU A O 1
ATOM 584 N N . ARG A 1 73 ? 6.058 -8.072 -9.961 1.00 87.56 73 ARG A N 1
ATOM 585 C CA . ARG A 1 73 ? 5.318 -8.109 -11.233 1.00 87.56 73 ARG A CA 1
ATOM 586 C C . ARG A 1 73 ? 4.159 -7.118 -11.280 1.00 87.56 73 ARG A C 1
ATOM 588 O O . ARG A 1 73 ? 3.518 -7.028 -12.319 1.00 87.56 73 ARG A O 1
ATOM 595 N N . LEU A 1 74 ? 3.878 -6.412 -10.183 1.00 88.56 74 LEU A N 1
ATOM 596 C CA . LEU A 1 74 ? 2.801 -5.432 -10.121 1.00 88.56 74 LEU A CA 1
ATOM 597 C C . LEU A 1 74 ? 3.007 -4.337 -11.176 1.00 88.56 74 LEU A C 1
ATOM 599 O O . LEU A 1 74 ? 4.029 -3.649 -11.182 1.00 88.56 74 LEU A O 1
ATOM 603 N N . THR A 1 75 ? 2.004 -4.132 -12.026 1.00 92.50 75 THR A N 1
ATOM 604 C CA . THR A 1 75 ? 1.983 -3.049 -13.012 1.00 92.50 75 THR A CA 1
ATOM 605 C C . THR A 1 75 ? 0.885 -2.028 -12.715 1.00 92.50 75 THR A C 1
ATOM 607 O O . THR A 1 75 ? -0.058 -2.276 -11.962 1.00 92.50 75 THR A O 1
ATOM 610 N N . ALA A 1 76 ? 0.962 -0.862 -13.361 1.00 92.06 76 ALA A N 1
ATOM 611 C CA . ALA A 1 76 ? -0.109 0.132 -13.298 1.00 92.06 76 ALA A CA 1
ATOM 612 C C . ALA A 1 76 ? -1.437 -0.390 -13.885 1.00 92.06 76 ALA A C 1
ATOM 614 O O . ALA A 1 76 ? -2.508 0.011 -13.431 1.00 92.06 76 ALA A O 1
ATOM 615 N N . ALA A 1 77 ? -1.380 -1.295 -14.870 1.00 95.38 77 ALA A N 1
ATOM 616 C CA . ALA A 1 77 ? -2.568 -1.903 -15.462 1.00 95.38 77 ALA A CA 1
ATOM 617 C C . ALA A 1 77 ? -3.295 -2.817 -14.464 1.00 95.38 77 ALA A C 1
ATOM 619 O O . ALA A 1 77 ? -4.523 -2.786 -14.402 1.00 95.38 77 ALA A O 1
ATOM 620 N N . ASP A 1 78 ? -2.546 -3.562 -13.645 1.00 94.50 78 ASP A N 1
ATOM 621 C CA . ASP A 1 78 ? -3.105 -4.419 -12.593 1.00 94.50 78 ASP A CA 1
ATOM 622 C C . ASP A 1 78 ? -3.854 -3.594 -11.543 1.00 94.50 78 ASP A C 1
ATOM 624 O O . ASP A 1 78 ? -4.981 -3.926 -11.179 1.00 94.50 78 ASP A O 1
ATOM 628 N N . LEU A 1 79 ? -3.267 -2.473 -11.111 1.00 93.62 79 LEU A N 1
ATOM 629 C CA . LEU A 1 79 ? -3.917 -1.544 -10.183 1.00 93.62 79 LEU A CA 1
ATOM 630 C C . LEU A 1 79 ? -5.173 -0.917 -10.793 1.00 93.62 79 LEU A C 1
ATOM 632 O O . LEU A 1 79 ? -6.214 -0.877 -10.144 1.00 93.62 79 LEU A O 1
ATOM 636 N N . ASN A 1 80 ? -5.104 -0.461 -12.046 1.00 94.00 80 ASN A N 1
ATOM 637 C CA . ASN A 1 80 ? -6.264 0.114 -12.724 1.00 94.00 80 ASN A CA 1
ATOM 638 C C . ASN A 1 80 ? -7.407 -0.905 -12.839 1.00 94.00 80 ASN A C 1
ATOM 640 O O . ASN A 1 80 ? -8.566 -0.569 -12.611 1.00 94.00 80 ASN A O 1
ATOM 644 N N . ARG A 1 81 ? -7.089 -2.164 -13.155 1.00 94.44 81 ARG A N 1
ATOM 645 C CA . ARG A 1 81 ? -8.079 -3.242 -13.180 1.00 94.44 81 ARG A CA 1
ATOM 646 C C . ARG A 1 81 ? -8.695 -3.467 -11.800 1.00 94.44 81 ARG A C 1
ATOM 648 O O . ARG A 1 81 ? -9.915 -3.456 -11.702 1.00 94.44 81 ARG A O 1
ATOM 655 N N . PHE A 1 82 ? -7.872 -3.597 -10.757 1.00 94.50 82 PHE A N 1
ATOM 656 C CA . PHE A 1 82 ? -8.345 -3.763 -9.381 1.00 94.50 82 PHE A CA 1
ATOM 657 C C . PHE A 1 82 ? -9.326 -2.654 -8.983 1.00 94.50 82 PHE A C 1
ATOM 659 O O . PHE A 1 82 ? -10.432 -2.942 -8.539 1.00 94.50 82 PHE A O 1
ATOM 666 N N . PHE A 1 83 ? -8.962 -1.386 -9.199 1.00 92.62 83 PHE A N 1
ATOM 667 C CA . PHE A 1 83 ? -9.831 -0.269 -8.831 1.00 92.62 83 PHE A CA 1
ATOM 668 C C . PHE A 1 83 ? -11.142 -0.268 -9.618 1.00 92.62 83 PHE A C 1
ATOM 670 O O . PHE A 1 83 ? -12.198 -0.062 -9.026 1.00 92.62 83 PHE A O 1
ATOM 677 N N . ASN A 1 84 ? -11.107 -0.533 -10.927 1.00 92.44 84 ASN A N 1
ATOM 678 C CA . ASN A 1 84 ? -12.332 -0.627 -11.722 1.00 92.44 84 ASN A CA 1
ATOM 679 C C . ASN A 1 84 ? -13.246 -1.757 -11.232 1.00 92.44 84 ASN A C 1
ATOM 681 O O . ASN A 1 84 ? -14.457 -1.557 -11.142 1.00 92.44 84 ASN A O 1
ATOM 685 N N . ASP A 1 85 ? -12.681 -2.914 -10.885 1.00 91.50 85 ASP A N 1
ATOM 686 C CA . ASP A 1 85 ? -13.443 -4.043 -10.354 1.00 91.50 85 ASP A CA 1
ATOM 687 C C . ASP A 1 85 ? -14.087 -3.684 -9.000 1.00 91.50 85 ASP A C 1
ATOM 689 O O . ASP A 1 85 ? -15.285 -3.909 -8.824 1.00 91.50 85 ASP A O 1
ATOM 693 N N . GLU A 1 86 ? -13.352 -3.052 -8.075 1.00 88.88 86 GLU A N 1
ATOM 694 C CA . GLU A 1 86 ? -13.891 -2.601 -6.780 1.00 88.88 86 GLU A CA 1
ATOM 695 C C . GLU A 1 86 ? -15.001 -1.548 -6.937 1.00 88.88 86 GLU A C 1
ATOM 697 O O . GLU A 1 86 ? -16.089 -1.704 -6.385 1.00 88.88 86 GLU A O 1
ATOM 702 N N . PHE A 1 87 ? -14.799 -0.518 -7.764 1.00 86.56 87 PHE A N 1
ATOM 703 C CA . PHE A 1 87 ? -15.826 0.509 -7.982 1.00 86.56 87 PHE A CA 1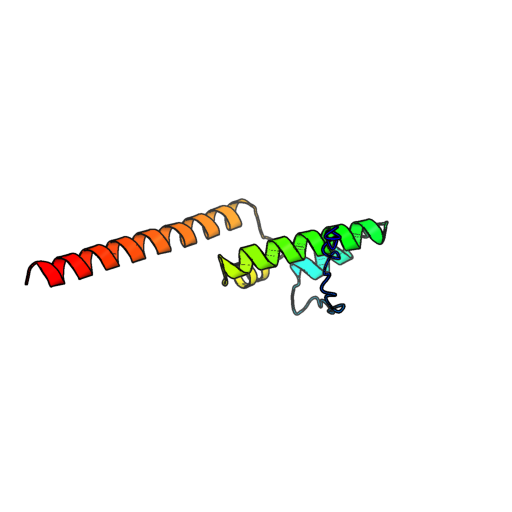
ATOM 704 C C . PHE A 1 87 ? -17.089 -0.032 -8.666 1.00 86.56 87 PHE A C 1
ATOM 706 O O . PHE A 1 87 ? -18.186 0.497 -8.466 1.00 86.56 87 PHE A O 1
ATOM 713 N N . ASN A 1 88 ? -16.961 -1.076 -9.487 1.00 86.69 88 ASN A N 1
ATOM 714 C CA . ASN A 1 88 ? -18.111 -1.712 -10.122 1.00 86.69 88 ASN A CA 1
ATOM 715 C C . ASN A 1 88 ? -18.900 -2.593 -9.144 1.00 86.69 88 ASN A C 1
ATOM 717 O O . ASN A 1 88 ? -20.126 -2.643 -9.256 1.00 86.69 88 ASN A O 1
ATOM 721 N N . LYS A 1 89 ? -18.246 -3.225 -8.156 1.00 82.69 89 LYS A N 1
ATOM 722 C CA . LYS A 1 89 ? -18.943 -3.964 -7.084 1.00 82.69 89 LYS A CA 1
ATOM 723 C C . LYS A 1 89 ? -19.899 -3.060 -6.313 1.00 82.69 89 LYS A C 1
ATOM 725 O O . LYS A 1 89 ? -21.042 -3.444 -6.080 1.00 82.69 89 LYS A O 1
ATOM 730 N N . ASP A 1 90 ? -19.470 -1.845 -5.981 1.00 72.94 90 ASP A N 1
ATOM 731 C CA . ASP A 1 90 ? -20.313 -0.883 -5.264 1.00 72.94 90 ASP A CA 1
ATOM 732 C C . ASP A 1 90 ? -21.542 -0.461 -6.075 1.00 72.94 90 ASP A C 1
ATOM 734 O O . ASP A 1 90 ? -22.630 -0.292 -5.518 1.00 72.94 90 ASP A O 1
ATOM 738 N N . LYS A 1 91 ? -21.408 -0.321 -7.399 1.00 75.12 91 LYS A N 1
ATOM 739 C CA . LYS A 1 91 ? -22.551 -0.034 -8.279 1.00 75.12 91 LYS A CA 1
ATOM 740 C C . LYS A 1 91 ? -23.543 -1.192 -8.311 1.00 75.12 91 LYS A C 1
ATOM 742 O O . LYS A 1 91 ? -24.724 -0.964 -8.071 1.00 75.12 91 LYS A O 1
ATOM 747 N N . LEU A 1 92 ? -23.052 -2.414 -8.526 1.00 71.69 92 LEU A N 1
ATOM 748 C CA . LEU A 1 92 ? -23.865 -3.635 -8.524 1.00 71.69 92 LEU A CA 1
ATOM 749 C C . LEU A 1 92 ? -24.602 -3.822 -7.191 1.00 71.69 92 LEU A C 1
ATOM 751 O O . LEU A 1 92 ? -25.797 -4.099 -7.179 1.00 71.69 92 LEU A O 1
ATOM 755 N N . ASN A 1 93 ? -23.923 -3.605 -6.062 1.00 75.75 93 ASN A N 1
ATOM 756 C CA . ASN A 1 93 ? -24.548 -3.687 -4.742 1.00 75.75 93 ASN A CA 1
ATOM 757 C C . ASN A 1 93 ? -25.667 -2.649 -4.567 1.00 75.75 93 ASN A C 1
ATOM 759 O O . ASN A 1 93 ? -26.732 -2.976 -4.046 1.00 75.75 93 ASN A O 1
ATOM 763 N N . ASN A 1 94 ? -25.456 -1.413 -5.026 1.00 75.50 94 ASN A N 1
ATOM 764 C CA . ASN A 1 94 ? -26.470 -0.361 -4.951 1.00 75.50 94 ASN A CA 1
ATOM 765 C C . ASN A 1 94 ? -27.667 -0.611 -5.878 1.00 75.50 94 ASN A C 1
ATOM 767 O O . ASN A 1 94 ? -28.794 -0.292 -5.505 1.00 75.50 94 ASN A O 1
ATOM 771 N N . GLU A 1 95 ? -27.453 -1.162 -7.073 1.00 78.25 95 GLU A N 1
ATOM 772 C CA . GLU A 1 95 ? -28.541 -1.540 -7.984 1.00 78.25 95 GLU A CA 1
ATOM 773 C C . GLU A 1 95 ? -29.373 -2.690 -7.407 1.00 78.25 95 GLU A C 1
ATOM 775 O O . GLU A 1 95 ? -30.591 -2.557 -7.301 1.00 78.25 95 GLU A O 1
ATOM 780 N N . ASN A 1 96 ? -28.723 -3.737 -6.893 1.00 78.25 96 ASN A N 1
ATOM 781 C CA . ASN A 1 96 ? -29.399 -4.853 -6.225 1.00 78.25 96 ASN A CA 1
ATOM 782 C C . ASN A 1 96 ? -30.230 -4.392 -5.013 1.00 78.25 96 ASN A C 1
ATOM 784 O O . ASN A 1 96 ? -31.347 -4.862 -4.805 1.00 78.25 96 ASN A O 1
ATOM 788 N N . LEU A 1 97 ? -29.712 -3.449 -4.216 1.00 77.06 97 LEU A N 1
ATOM 789 C CA . LEU A 1 97 ? -30.453 -2.853 -3.097 1.00 77.06 97 LEU A CA 1
ATOM 790 C C . LEU A 1 97 ? -31.689 -2.077 -3.572 1.00 77.06 97 LEU A C 1
ATOM 792 O O . LEU A 1 97 ? -32.750 -2.182 -2.959 1.00 77.06 97 LEU A O 1
ATOM 796 N N . LYS A 1 98 ? -31.577 -1.312 -4.666 1.00 82.50 98 LYS A N 1
ATOM 797 C CA . LYS A 1 98 ? -32.716 -0.582 -5.244 1.00 82.50 98 LYS A CA 1
ATOM 798 C C . LYS A 1 98 ? -33.801 -1.529 -5.748 1.00 82.50 98 LYS A C 1
ATOM 800 O O . LYS A 1 98 ? -34.973 -1.276 -5.483 1.00 82.50 98 LYS A O 1
ATOM 805 N N . GLU A 1 99 ? -33.423 -2.610 -6.428 1.00 80.50 99 GLU A N 1
ATOM 806 C CA . GLU A 1 99 ? -34.373 -3.626 -6.895 1.00 80.50 99 GLU A CA 1
ATOM 807 C C . GLU A 1 99 ? -35.107 -4.283 -5.722 1.00 80.50 99 GLU A C 1
ATOM 809 O O . GLU A 1 99 ? -36.335 -4.344 -5.726 1.00 80.50 99 GLU A O 1
ATOM 814 N N . GLN A 1 100 ? -34.383 -4.694 -4.673 1.00 75.94 100 GLN A N 1
ATOM 815 C CA . GLN A 1 100 ? -34.993 -5.284 -3.475 1.00 75.94 100 GLN A CA 1
ATOM 816 C C . GLN A 1 100 ? -35.982 -4.333 -2.788 1.00 75.94 100 GLN A C 1
ATOM 818 O O . GLN A 1 100 ? -37.056 -4.769 -2.375 1.00 75.94 100 GLN A O 1
ATOM 823 N N . ILE A 1 101 ? -35.653 -3.040 -2.688 1.00 82.25 101 ILE A N 1
ATOM 824 C CA . ILE A 1 101 ? -36.560 -2.033 -2.118 1.00 82.25 101 ILE A CA 1
ATOM 825 C C . ILE A 1 101 ? -37.806 -1.860 -2.997 1.00 82.25 101 ILE A C 1
ATOM 827 O O . ILE A 1 101 ? -38.905 -1.790 -2.453 1.00 82.25 101 ILE A O 1
ATOM 831 N N . SER A 1 102 ? -37.664 -1.832 -4.329 1.00 82.00 102 SER A N 1
ATOM 832 C CA . SER A 1 102 ? -38.812 -1.742 -5.248 1.00 82.00 102 SER A CA 1
ATOM 833 C C . SER A 1 102 ? -39.790 -2.897 -5.031 1.00 82.00 102 SER A C 1
ATOM 835 O O . SER A 1 102 ? -40.970 -2.658 -4.801 1.00 82.00 102 SER A O 1
ATOM 837 N N . PHE A 1 103 ? -39.293 -4.139 -4.982 1.00 79.88 103 PHE A N 1
ATOM 838 C CA . PHE A 1 103 ? -40.134 -5.318 -4.742 1.00 79.88 103 PHE A CA 1
ATOM 839 C C . PHE A 1 103 ? -40.899 -5.266 -3.410 1.00 79.88 103 PHE A C 1
ATOM 841 O O . PHE A 1 103 ? -42.020 -5.764 -3.332 1.00 79.88 103 PHE A O 1
ATOM 848 N N . MET A 1 104 ? -40.317 -4.666 -2.365 1.00 73.88 104 MET A N 1
ATOM 849 C CA . MET A 1 104 ? -40.981 -4.502 -1.065 1.00 73.88 104 MET A CA 1
ATOM 850 C C . MET A 1 104 ? -42.051 -3.402 -1.056 1.00 73.88 104 MET A C 1
ATOM 852 O O . MET A 1 104 ? -42.952 -3.465 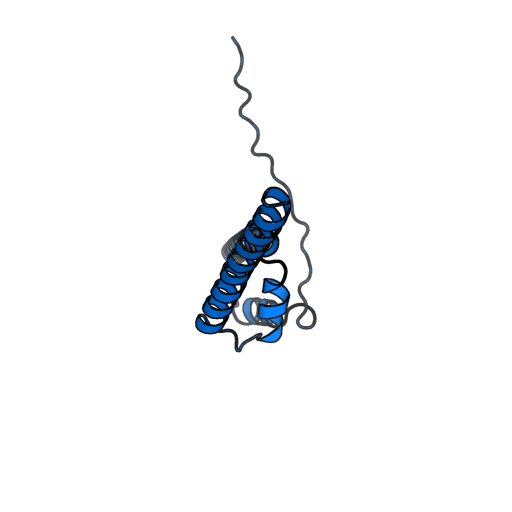-0.227 1.00 73.88 104 MET A O 1
ATOM 856 N N . LEU A 1 105 ? -41.943 -2.392 -1.925 1.00 78.00 105 LEU A N 1
ATOM 857 C CA . LEU A 1 105 ? -42.901 -1.283 -2.025 1.00 78.00 105 LEU A CA 1
ATOM 858 C C . LEU A 1 105 ? -44.067 -1.580 -2.979 1.00 78.00 105 LEU A C 1
ATOM 860 O O . LEU A 1 105 ? -45.127 -0.976 -2.841 1.00 78.00 105 LEU A O 1
ATOM 864 N N . ASP A 1 106 ? -43.870 -2.503 -3.922 1.00 69.50 106 ASP A N 1
ATOM 865 C CA . ASP A 1 106 ? -44.889 -2.958 -4.876 1.00 69.50 106 ASP A CA 1
ATOM 866 C C . ASP A 1 106 ? -45.794 -4.089 -4.315 1.00 69.50 106 ASP A C 1
ATOM 868 O O . ASP A 1 106 ? -46.626 -4.629 -5.048 1.00 69.50 106 ASP A O 1
ATOM 872 N N . SER A 1 107 ? -45.637 -4.451 -3.030 1.00 51.56 107 SER A N 1
ATOM 873 C CA . SER A 1 107 ? -46.420 -5.465 -2.286 1.00 51.56 107 SER A CA 1
ATOM 874 C C . SER A 1 107 ? -47.358 -4.829 -1.259 1.00 51.56 107 SER A C 1
ATOM 876 O O . SER A 1 107 ? -48.474 -5.366 -1.075 1.00 51.56 107 SER A O 1
#

pLDDT: mean 80.54, std 11.42, range [39.66, 95.38]

Organism: Salmonella enterica (NCBI:txid28901)

Radius of gyration: 21.44 Å; chains: 1; bounding box: 68×52×42 Å